Protein AF-G6FZT3-F1 (afdb_monomer_lite)

Radius of gyration: 17.8 Å; chains: 1; bounding box: 36×16×55 Å

Structure (mmCIF, N/CA/C/O backbone):
data_AF-G6FZT3-F1
#
_entry.id   AF-G6FZT3-F1
#
loop_
_atom_site.group_PDB
_atom_site.id
_atom_site.type_symbol
_atom_site.label_atom_id
_atom_site.label_alt_id
_atom_site.label_comp_id
_atom_site.label_asym_id
_atom_site.label_entity_id
_atom_site.label_seq_id
_atom_site.pdbx_PDB_ins_code
_atom_site.Cartn_x
_atom_site.Cartn_y
_atom_site.Cartn_z
_atom_site.occupancy
_atom_site.B_iso_or_equiv
_atom_site.auth_seq_id
_atom_site.auth_comp_id
_atom_site.auth_asym_id
_atom_site.auth_atom_id
_atom_site.pdbx_PDB_model_num
ATOM 1 N N . MET A 1 1 ? -22.739 -6.411 33.266 1.00 44.12 1 MET A N 1
ATOM 2 C CA . MET A 1 1 ? -21.359 -5.958 32.981 1.00 44.12 1 MET A CA 1
ATOM 3 C C . MET A 1 1 ? -20.497 -7.185 32.678 1.00 44.12 1 MET A C 1
ATOM 5 O O . MET A 1 1 ? -19.958 -7.769 33.601 1.00 44.12 1 MET A O 1
ATOM 9 N N . ALA A 1 2 ? -20.440 -7.663 31.428 1.00 42.44 2 ALA A N 1
ATOM 10 C CA . ALA A 1 2 ? -19.588 -8.806 31.069 1.00 42.44 2 ALA A CA 1
ATOM 11 C C . ALA A 1 2 ? -19.344 -8.917 29.550 1.00 42.44 2 ALA A C 1
ATOM 13 O O . ALA A 1 2 ? -20.255 -8.711 28.757 1.00 42.44 2 ALA A O 1
ATOM 14 N N . MET A 1 3 ? -18.114 -9.321 29.201 1.00 39.31 3 MET A N 1
ATOM 15 C CA . MET A 1 3 ? -17.709 -10.041 27.976 1.00 39.31 3 MET A CA 1
ATOM 16 C C . MET A 1 3 ? -17.714 -9.306 26.613 1.00 39.31 3 MET A C 1
ATOM 18 O O . MET A 1 3 ? -18.445 -9.668 25.701 1.00 39.31 3 MET A O 1
ATOM 22 N N . LYS A 1 4 ? -16.764 -8.383 26.389 1.00 50.12 4 LYS A N 1
ATOM 23 C CA . LYS A 1 4 ? -16.218 -8.088 25.038 1.00 50.12 4 LYS A CA 1
ATOM 24 C C . LYS A 1 4 ? -14.713 -7.767 25.085 1.00 50.12 4 LYS A C 1
ATOM 26 O O . LYS A 1 4 ? -14.289 -6.660 24.783 1.00 50.12 4 LYS A O 1
ATOM 31 N N . LYS A 1 5 ? -13.871 -8.704 25.534 1.00 50.03 5 LYS A N 1
ATOM 32 C CA . LYS A 1 5 ? -12.396 -8.561 25.428 1.00 50.03 5 LYS A CA 1
ATOM 33 C C . LYS A 1 5 ? -11.774 -9.471 24.363 1.00 50.03 5 LYS A C 1
ATOM 35 O O . LYS A 1 5 ? -10.773 -9.098 23.771 1.00 50.03 5 LYS A O 1
ATOM 40 N N . HIS A 1 6 ? -12.395 -10.609 24.043 1.00 52.53 6 HIS A N 1
ATOM 41 C CA . HIS A 1 6 ? -11.768 -11.614 23.175 1.00 52.53 6 HIS A CA 1
ATOM 42 C C . HIS A 1 6 ? -11.901 -11.332 21.662 1.00 52.53 6 HIS A C 1
ATOM 44 O O . HIS A 1 6 ? -11.083 -11.791 20.874 1.00 52.53 6 HIS A O 1
ATOM 50 N N . GLN A 1 7 ? -12.887 -10.527 21.250 1.00 54.28 7 GLN A N 1
ATOM 51 C CA . GLN A 1 7 ? -13.125 -10.190 19.838 1.00 54.28 7 GLN A CA 1
ATOM 52 C C . GLN A 1 7 ? -12.150 -9.124 19.297 1.00 54.28 7 GLN A C 1
ATOM 54 O O . GLN A 1 7 ? -11.760 -9.197 18.137 1.00 54.28 7 GLN A O 1
ATOM 59 N N . TYR A 1 8 ? -11.679 -8.181 20.125 1.00 56.72 8 TYR A N 1
ATOM 60 C CA . TYR A 1 8 ? -10.782 -7.098 19.676 1.00 56.72 8 TYR A CA 1
ATOM 61 C C . TYR A 1 8 ? -9.378 -7.575 19.345 1.00 56.72 8 TYR A C 1
ATOM 63 O O . TYR A 1 8 ? -8.820 -7.170 18.331 1.00 56.72 8 TYR A O 1
ATOM 71 N N . SER A 1 9 ? -8.830 -8.493 20.146 1.00 62.41 9 SER A N 1
ATOM 72 C CA . SER A 1 9 ? -7.528 -9.086 19.837 1.00 62.41 9 SER A CA 1
ATOM 73 C C . SER A 1 9 ? -7.582 -9.863 18.516 1.00 62.41 9 SER A C 1
ATOM 75 O O . SER A 1 9 ? -6.627 -9.836 17.746 1.00 62.41 9 SER A O 1
ATOM 77 N N . ALA A 1 10 ? -8.725 -10.482 18.193 1.00 65.62 10 ALA A N 1
ATOM 78 C CA . ALA A 1 10 ? -8.931 -11.137 16.907 1.00 65.62 10 ALA A CA 1
ATOM 79 C C . ALA A 1 10 ? -9.036 -10.126 15.752 1.00 65.62 10 ALA A C 1
ATOM 81 O O . ALA A 1 10 ? -8.313 -10.284 14.773 1.00 65.62 10 ALA A O 1
ATOM 82 N N . LEU A 1 11 ? -9.862 -9.077 15.867 1.00 67.12 11 LEU A N 1
ATOM 83 C CA . LEU A 1 11 ? -10.032 -8.053 14.821 1.00 67.12 11 LEU A CA 1
ATOM 84 C C . LEU A 1 11 ? -8.735 -7.286 14.540 1.00 67.12 11 LEU A C 1
ATOM 86 O O . LEU A 1 11 ? -8.329 -7.172 13.384 1.00 67.12 11 LEU A O 1
ATOM 90 N N . PHE A 1 12 ? -8.030 -6.855 15.586 1.00 68.75 12 PHE A N 1
ATOM 91 C CA . PHE A 1 12 ? -6.725 -6.213 15.454 1.00 68.75 12 PHE A CA 1
ATOM 92 C C . PHE A 1 12 ? -5.708 -7.160 14.803 1.00 68.75 12 PHE A C 1
ATOM 94 O O . PHE A 1 12 ? -5.005 -6.785 13.870 1.00 68.75 12 PHE A O 1
ATOM 101 N N . ARG A 1 13 ? -5.685 -8.439 15.202 1.00 72.44 13 ARG A N 1
ATOM 102 C CA . ARG A 1 13 ? -4.809 -9.449 14.587 1.00 72.44 13 ARG A CA 1
ATOM 103 C C . ARG A 1 13 ? -5.172 -9.740 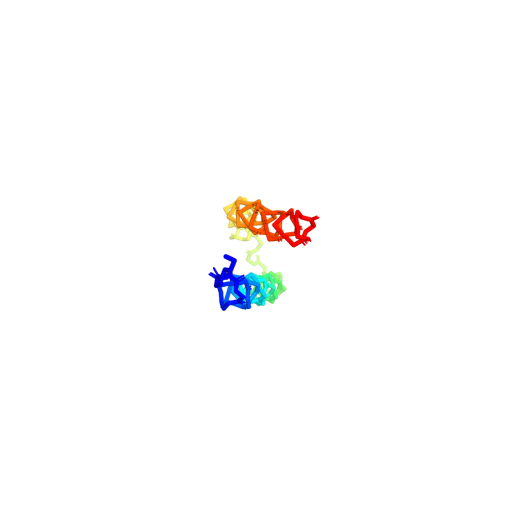13.129 1.00 72.44 13 ARG A C 1
ATOM 105 O O . ARG A 1 13 ? -4.267 -10.028 12.344 1.00 72.44 13 ARG A O 1
ATOM 112 N N . PHE A 1 14 ? -6.450 -9.662 12.756 1.00 69.81 14 PHE A N 1
ATOM 113 C CA . PHE A 1 14 ? -6.897 -9.749 11.365 1.00 69.81 14 PHE A CA 1
ATOM 114 C C . PHE A 1 14 ? -6.392 -8.560 10.557 1.00 69.81 14 PHE A C 1
ATOM 116 O O . PHE A 1 14 ? -5.781 -8.786 9.518 1.00 69.81 14 PHE A O 1
ATOM 123 N N . VAL A 1 15 ? -6.554 -7.333 11.059 1.00 75.81 15 VAL A N 1
ATOM 124 C CA . VAL A 1 15 ? -6.030 -6.113 10.427 1.00 75.81 15 VAL A CA 1
ATOM 125 C C . VAL A 1 15 ? -4.516 -6.191 10.245 1.00 75.81 15 VAL A C 1
ATOM 127 O O . VAL A 1 15 ? -4.030 -5.991 9.136 1.00 75.81 15 VAL A O 1
ATOM 130 N N . THR A 1 16 ? -3.764 -6.569 11.281 1.00 76.25 16 THR A N 1
ATOM 131 C CA . THR A 1 16 ? -2.300 -6.695 11.202 1.00 76.25 16 THR A CA 1
ATOM 132 C C . THR A 1 16 ? -1.869 -7.791 10.227 1.00 76.25 16 THR A C 1
ATOM 134 O O . THR A 1 16 ? -0.915 -7.607 9.470 1.00 76.25 16 THR A O 1
ATOM 137 N N . LYS A 1 17 ? -2.580 -8.929 10.185 1.00 80.12 17 LYS A N 1
ATOM 138 C CA . LYS A 1 17 ? -2.346 -9.960 9.160 1.00 80.12 17 LYS A CA 1
ATOM 139 C C . LYS A 1 17 ? -2.623 -9.416 7.763 1.00 80.12 17 LYS A C 1
ATOM 141 O O . LYS A 1 17 ? -1.795 -9.609 6.879 1.00 80.12 17 LYS A O 1
ATOM 146 N N . PHE A 1 18 ? -3.749 -8.738 7.566 1.00 77.88 18 PHE A N 1
ATOM 147 C CA . PHE A 1 18 ? -4.137 -8.188 6.271 1.00 77.88 18 PHE A CA 1
ATOM 148 C C . PHE A 1 18 ? -3.133 -7.138 5.791 1.00 77.88 18 PHE A C 1
ATOM 150 O O . PHE A 1 18 ? -2.695 -7.196 4.647 1.00 77.88 18 PHE A O 1
ATOM 157 N N . LEU A 1 19 ? -2.678 -6.257 6.686 1.00 79.94 19 LEU A N 1
ATOM 158 C CA . LEU A 1 19 ? -1.627 -5.279 6.412 1.00 79.94 19 LEU A CA 1
ATOM 159 C C . LEU A 1 19 ? -0.311 -5.958 6.017 1.00 79.94 19 LEU A C 1
ATOM 161 O O . LEU A 1 19 ? 0.325 -5.551 5.049 1.00 79.94 19 LEU A O 1
ATOM 165 N N . LYS A 1 20 ? 0.080 -7.031 6.718 1.00 83.06 20 LYS A N 1
ATOM 166 C CA . LYS A 1 20 ? 1.269 -7.818 6.367 1.00 83.06 20 LYS A CA 1
ATOM 167 C C . LYS A 1 20 ? 1.158 -8.404 4.959 1.00 83.06 20 LYS A C 1
ATOM 169 O O . LYS A 1 20 ? 2.103 -8.279 4.187 1.00 83.06 20 LYS A O 1
ATOM 174 N N . TYR A 1 21 ? 0.030 -9.028 4.616 1.00 81.19 21 TYR A N 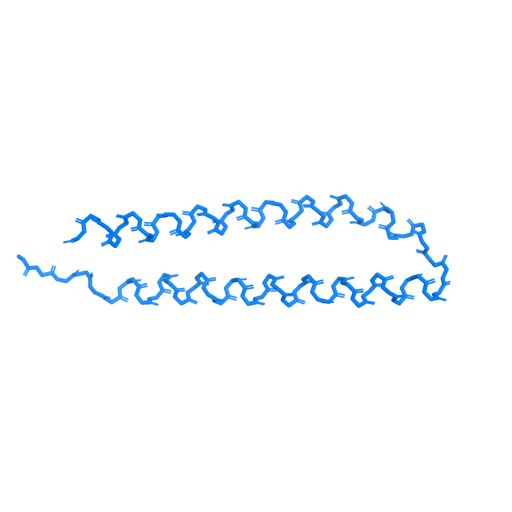1
ATOM 175 C CA . TYR A 1 21 ? -0.188 -9.578 3.272 1.00 81.19 21 TYR A CA 1
ATOM 176 C C . TYR A 1 21 ? -0.249 -8.483 2.201 1.00 81.19 21 TYR A C 1
ATOM 178 O O . TYR A 1 21 ? 0.263 -8.681 1.101 1.00 81.19 21 TYR A O 1
ATOM 186 N N . PHE A 1 22 ? -0.802 -7.316 2.531 1.00 80.44 22 PHE A N 1
ATOM 187 C CA . PHE A 1 22 ? -0.838 -6.153 1.650 1.00 80.44 22 PHE A CA 1
ATOM 188 C C . PHE A 1 22 ? 0.569 -5.617 1.355 1.00 80.44 22 PHE A C 1
ATOM 190 O O . PHE A 1 22 ? 0.926 -5.452 0.189 1.00 80.44 22 PHE A O 1
ATOM 197 N N . LEU A 1 23 ? 1.410 -5.443 2.382 1.00 82.00 23 LEU A N 1
ATOM 198 C CA . LEU A 1 23 ? 2.822 -5.095 2.194 1.00 82.00 23 LEU A CA 1
ATOM 199 C C . LEU A 1 23 ? 3.563 -6.162 1.384 1.00 82.00 23 LEU A C 1
ATOM 201 O O . LEU A 1 23 ? 4.326 -5.816 0.489 1.00 82.00 23 LEU A O 1
ATOM 205 N N . LEU A 1 24 ? 3.327 -7.450 1.659 1.00 84.69 24 LEU A N 1
ATOM 206 C CA . LEU A 1 24 ? 3.959 -8.541 0.910 1.00 84.69 24 LEU A CA 1
ATOM 207 C C . LEU A 1 24 ? 3.601 -8.479 -0.582 1.00 84.69 24 LEU A C 1
ATOM 209 O O . LEU A 1 24 ? 4.455 -8.680 -1.440 1.00 84.69 24 LEU A O 1
ATOM 213 N N . THR A 1 25 ? 2.340 -8.160 -0.875 1.00 80.94 25 THR A N 1
ATOM 214 C CA . THR A 1 25 ? 1.819 -7.997 -2.236 1.00 80.94 25 THR A CA 1
ATOM 215 C C . THR A 1 25 ? 2.461 -6.798 -2.936 1.00 80.94 25 THR A C 1
ATOM 217 O O . THR A 1 25 ? 2.888 -6.920 -4.081 1.00 80.94 25 THR A O 1
ATOM 220 N N . LEU A 1 26 ? 2.606 -5.666 -2.239 1.00 83.31 26 LEU A N 1
ATOM 221 C CA . LEU A 1 26 ? 3.315 -4.484 -2.743 1.00 83.31 26 LEU A CA 1
ATOM 222 C C . LEU A 1 26 ? 4.794 -4.766 -3.022 1.00 83.31 26 LEU A C 1
ATOM 224 O O . LEU A 1 26 ? 5.305 -4.358 -4.061 1.00 83.31 26 LEU A O 1
ATOM 228 N N . VAL A 1 27 ? 5.474 -5.490 -2.131 1.00 87.25 27 VAL A N 1
ATOM 229 C CA . VAL A 1 27 ? 6.875 -5.888 -2.327 1.00 87.25 27 VAL A CA 1
ATOM 230 C C . VAL A 1 27 ? 7.003 -6.835 -3.519 1.00 87.25 27 VAL A C 1
ATOM 232 O O . VAL A 1 27 ? 7.861 -6.624 -4.371 1.00 87.25 27 VAL A O 1
ATOM 235 N N . GLY A 1 28 ? 6.123 -7.834 -3.636 1.00 86.56 28 GLY A N 1
ATOM 236 C CA . GLY A 1 28 ? 6.088 -8.726 -4.797 1.00 86.56 28 GLY A CA 1
ATOM 237 C C . GLY A 1 28 ? 5.859 -7.967 -6.105 1.00 86.56 28 GLY A C 1
ATOM 238 O O . GLY A 1 28 ? 6.536 -8.227 -7.098 1.00 86.56 28 GLY A O 1
ATOM 239 N N . PHE A 1 29 ? 4.972 -6.972 -6.088 1.00 82.75 29 PHE A N 1
ATOM 240 C CA . PHE A 1 29 ? 4.736 -6.099 -7.234 1.00 82.75 29 PHE A CA 1
ATOM 241 C C . PHE A 1 29 ? 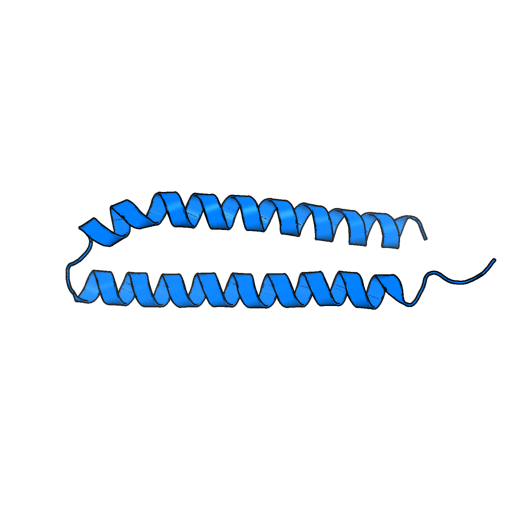5.949 -5.232 -7.571 1.00 82.75 29 PHE A C 1
ATOM 243 O O . PHE A 1 29 ? 6.299 -5.112 -8.739 1.00 82.75 29 PHE A O 1
ATOM 250 N N . ALA A 1 30 ? 6.630 -4.675 -6.568 1.00 84.50 30 ALA A N 1
ATOM 251 C CA . ALA A 1 30 ? 7.857 -3.911 -6.773 1.00 84.50 30 ALA A CA 1
ATOM 252 C C . ALA A 1 30 ? 8.964 -4.779 -7.397 1.00 84.50 30 ALA A C 1
ATOM 254 O O . ALA A 1 30 ? 9.641 -4.343 -8.325 1.00 84.50 30 ALA A O 1
ATOM 255 N N . ILE A 1 31 ? 9.109 -6.030 -6.951 1.00 87.50 31 ILE A N 1
ATOM 256 C CA . ILE A 1 31 ? 10.066 -6.980 -7.536 1.00 87.50 31 ILE A CA 1
ATOM 257 C C . ILE A 1 31 ? 9.686 -7.302 -8.988 1.00 87.50 31 ILE A C 1
ATOM 259 O O . ILE A 1 31 ? 10.545 -7.262 -9.868 1.00 87.50 31 ILE A O 1
ATOM 263 N N . ALA A 1 32 ? 8.406 -7.573 -9.261 1.00 85.12 32 ALA A N 1
ATOM 264 C CA . ALA A 1 32 ? 7.916 -7.810 -10.618 1.00 85.12 32 ALA A CA 1
ATOM 265 C C . ALA A 1 32 ? 8.112 -6.584 -11.528 1.00 85.12 32 ALA A C 1
ATOM 267 O O . ALA A 1 32 ? 8.483 -6.741 -12.689 1.00 85.12 32 ALA A O 1
ATOM 268 N N . TYR A 1 33 ? 7.931 -5.372 -10.995 1.00 80.50 33 TYR A N 1
ATOM 269 C CA . TYR A 1 33 ? 8.182 -4.111 -11.691 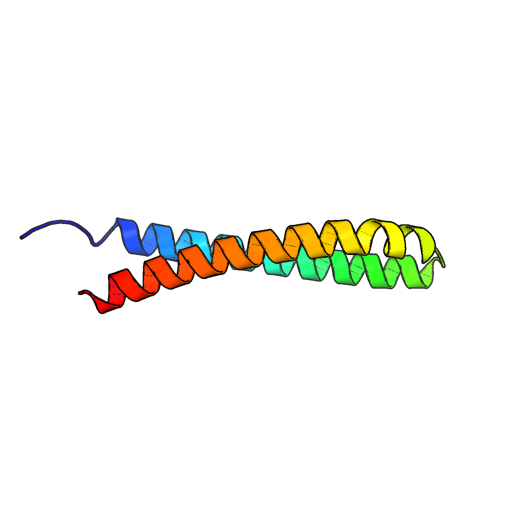1.00 80.50 33 TYR A CA 1
ATOM 270 C C . TYR A 1 33 ? 9.652 -3.986 -12.101 1.00 80.50 33 TYR A C 1
ATOM 272 O O . TYR A 1 33 ? 9.942 -3.746 -13.273 1.00 80.50 33 TYR A O 1
ATOM 280 N N . VAL A 1 34 ? 10.580 -4.215 -11.165 1.00 85.25 34 VAL A N 1
ATOM 281 C CA . VAL A 1 34 ? 12.025 -4.182 -11.439 1.00 85.25 34 VAL A CA 1
ATOM 282 C C . VAL A 1 34 ? 12.400 -5.244 -12.473 1.00 85.25 34 VAL A C 1
ATOM 284 O O . VAL A 1 34 ? 13.053 -4.915 -13.456 1.00 85.25 34 VAL A O 1
ATOM 287 N N . MET A 1 35 ? 11.925 -6.485 -12.325 1.00 84.69 35 MET A N 1
ATOM 288 C CA . MET A 1 35 ? 12.170 -7.562 -13.297 1.00 84.69 35 MET A CA 1
ATOM 289 C C . MET A 1 35 ? 11.625 -7.230 -14.692 1.00 84.69 35 MET A C 1
ATOM 291 O O . MET A 1 35 ? 12.307 -7.432 -15.695 1.00 84.69 35 MET A O 1
ATOM 295 N N . SER A 1 36 ? 10.409 -6.686 -14.771 1.00 81.94 36 SER A N 1
ATOM 296 C CA . SER A 1 36 ? 9.790 -6.276 -16.034 1.00 81.94 36 SER A CA 1
ATOM 297 C C . SER A 1 36 ? 10.560 -5.138 -16.705 1.00 81.94 36 SER A C 1
ATOM 299 O O . SER A 1 36 ? 10.626 -5.089 -17.934 1.00 81.94 36 SER A O 1
ATOM 301 N N . MET A 1 37 ? 11.141 -4.235 -15.911 1.00 79.00 37 MET A N 1
ATOM 302 C CA . MET A 1 37 ? 12.006 -3.164 -16.394 1.00 79.00 37 MET A CA 1
ATOM 303 C C . MET A 1 37 ? 13.321 -3.728 -16.956 1.00 79.00 37 MET A C 1
ATOM 305 O O . MET A 1 37 ? 13.738 -3.300 -18.029 1.00 79.00 37 MET A O 1
ATOM 309 N N . SER A 1 38 ? 13.909 -4.743 -16.313 1.00 82.88 38 SER A N 1
ATOM 310 C CA . SER A 1 38 ? 15.108 -5.449 -16.800 1.00 82.88 38 SER A CA 1
ATOM 311 C C . SER A 1 38 ? 14.888 -6.170 -18.132 1.00 82.88 38 SER A C 1
ATOM 313 O O . SER A 1 38 ? 15.784 -6.219 -18.967 1.00 82.88 38 SER A O 1
ATOM 315 N N . VAL A 1 39 ? 13.700 -6.748 -18.327 1.00 82.44 39 VAL A N 1
ATOM 316 C CA . VAL A 1 39 ? 13.343 -7.527 -19.528 1.00 82.44 39 VAL A CA 1
ATOM 317 C C . VAL A 1 39 ? 12.852 -6.623 -20.675 1.00 82.44 39 VAL A C 1
ATOM 319 O O . VAL A 1 39 ? 12.672 -7.085 -21.797 1.00 82.44 39 VAL A O 1
ATOM 322 N N . GLY A 1 40 ? 12.634 -5.325 -20.427 1.00 79.06 40 GLY A N 1
ATOM 323 C CA . GLY A 1 40 ? 12.071 -4.399 -21.420 1.00 79.06 40 GLY A CA 1
ATOM 324 C C . GLY A 1 40 ? 10.569 -4.597 -21.670 1.00 79.06 40 GLY A C 1
ATOM 325 O O . GLY A 1 40 ? 9.999 -3.995 -22.576 1.00 79.06 40 GLY A O 1
ATOM 326 N N . ALA A 1 41 ? 9.884 -5.392 -20.841 1.00 79.69 41 ALA A N 1
ATOM 327 C CA . ALA A 1 41 ? 8.454 -5.697 -20.946 1.00 79.69 41 ALA A CA 1
ATOM 328 C C . ALA A 1 41 ? 7.559 -4.585 -20.355 1.00 79.69 41 ALA A C 1
ATOM 330 O O . ALA A 1 41 ? 6.532 -4.844 -19.728 1.00 79.69 41 ALA A O 1
ATOM 331 N N . GLN A 1 42 ? 7.945 -3.322 -20.544 1.00 76.06 42 GLN A N 1
ATOM 332 C CA . GLN A 1 42 ? 7.301 -2.150 -19.936 1.00 76.06 42 GLN A CA 1
ATOM 333 C C . GLN A 1 42 ? 5.816 -2.027 -20.323 1.00 76.06 42 GLN A C 1
ATOM 335 O O . GLN A 1 42 ? 5.001 -1.547 -19.537 1.00 76.06 42 GLN A O 1
ATOM 340 N N . HIS A 1 43 ? 5.449 -2.521 -21.508 1.00 73.25 43 HIS A N 1
ATOM 341 C CA . HIS A 1 43 ? 4.078 -2.496 -22.013 1.00 73.25 43 HIS A CA 1
ATOM 342 C C . HIS A 1 43 ? 3.107 -3.332 -21.160 1.00 73.25 43 HIS A C 1
ATOM 344 O O . HIS A 1 43 ? 1.987 -2.900 -20.893 1.00 73.25 43 HIS A O 1
ATOM 350 N N . LEU A 1 44 ? 3.533 -4.508 -20.683 1.00 76.75 44 LEU A N 1
ATOM 351 C CA . LEU A 1 44 ? 2.704 -5.349 -19.808 1.00 76.75 44 LEU A CA 1
ATOM 352 C C . LEU A 1 44 ? 2.462 -4.667 -18.462 1.00 76.75 44 LEU A C 1
ATOM 354 O O . LEU A 1 44 ? 1.368 -4.726 -17.903 1.00 76.75 44 LEU A O 1
ATOM 358 N N . LEU A 1 45 ? 3.481 -3.967 -17.976 1.00 75.06 45 LEU A N 1
ATOM 359 C CA . LEU A 1 45 ? 3.448 -3.257 -16.712 1.00 75.06 45 LEU A CA 1
ATOM 360 C C . LEU A 1 45 ? 2.479 -2.073 -16.760 1.00 75.06 45 LEU A C 1
ATOM 362 O O . LEU A 1 45 ? 1.668 -1.931 -15.856 1.00 75.06 45 LEU A O 1
ATOM 366 N N . ILE A 1 46 ? 2.488 -1.283 -17.838 1.00 78.94 46 ILE A N 1
ATOM 367 C CA . ILE A 1 46 ? 1.544 -0.170 -18.048 1.00 78.94 46 ILE A CA 1
ATOM 368 C C . ILE A 1 46 ? 0.092 -0.664 -18.062 1.00 78.94 46 ILE A C 1
ATOM 370 O O . ILE A 1 46 ? -0.792 0.010 -17.539 1.00 78.94 46 ILE A O 1
ATOM 374 N N . MET A 1 47 ? -0.150 -1.854 -18.613 1.00 80.62 47 MET A N 1
ATOM 375 C CA . MET A 1 47 ? -1.487 -2.444 -18.679 1.00 80.62 47 MET A CA 1
ATOM 376 C C . MET A 1 47 ? -1.953 -2.993 -17.320 1.00 80.62 47 MET A C 1
ATOM 378 O O . MET A 1 47 ? -3.126 -2.866 -16.968 1.00 80.62 47 MET A O 1
ATOM 382 N N . ILE A 1 48 ? -1.038 -3.573 -16.535 1.00 80.12 48 ILE A N 1
ATOM 383 C CA . ILE A 1 48 ? -1.347 -4.171 -15.227 1.00 80.12 48 ILE A CA 1
ATOM 384 C C . ILE A 1 48 ? -1.402 -3.127 -14.100 1.00 80.12 48 ILE A C 1
ATOM 386 O O . ILE A 1 48 ? -2.115 -3.319 -13.115 1.00 80.12 48 ILE A O 1
ATOM 390 N N . LEU A 1 49 ? -0.667 -2.018 -14.235 1.00 80.69 49 LEU A N 1
ATOM 391 C CA . LEU A 1 49 ? -0.551 -0.961 -13.233 1.00 80.69 49 LEU A CA 1
ATOM 392 C C . LEU A 1 49 ? -1.909 -0.384 -12.797 1.00 80.69 49 LEU A C 1
ATOM 394 O O . LEU A 1 49 ? -2.136 -0.352 -11.592 1.00 80.69 49 LEU A O 1
ATOM 398 N N . PRO A 1 50 ? -2.837 0.020 -13.693 1.00 81.94 50 PRO A N 1
ATOM 399 C CA . PRO A 1 50 ? -4.135 0.568 -13.284 1.00 81.94 50 PRO A CA 1
ATOM 400 C C . PRO A 1 50 ? -5.033 -0.463 -12.586 1.00 81.94 50 PRO A C 1
ATOM 402 O O . PRO A 1 50 ? -5.773 -0.125 -11.663 1.00 81.94 50 PRO A O 1
ATOM 405 N N . LEU A 1 51 ? -4.952 -1.734 -12.990 1.00 80.31 51 LEU A N 1
ATOM 406 C CA . LEU A 1 51 ? -5.653 -2.831 -12.318 1.00 80.31 51 LEU A CA 1
ATOM 407 C C . LEU A 1 51 ? -5.110 -3.031 -10.902 1.00 80.31 51 LEU A C 1
ATOM 409 O O . LEU A 1 51 ? -5.879 -3.154 -9.947 1.00 80.31 51 LEU A O 1
ATOM 413 N N . PHE A 1 52 ? -3.785 -3.024 -10.764 1.00 81.12 52 PHE A N 1
ATOM 414 C CA . PHE A 1 52 ? -3.123 -3.224 -9.486 1.00 81.12 52 PHE A CA 1
ATOM 415 C C . PHE A 1 52 ? -3.352 -2.044 -8.542 1.00 81.12 52 PHE A C 1
ATOM 417 O O . PHE A 1 52 ? -3.742 -2.255 -7.398 1.00 81.12 52 PHE A O 1
ATOM 424 N N . THR A 1 53 ? -3.194 -0.803 -9.011 1.00 80.50 53 THR A N 1
ATOM 425 C CA . THR A 1 53 ? -3.462 0.399 -8.206 1.00 80.50 53 THR A CA 1
ATOM 426 C C . THR A 1 53 ? -4.928 0.482 -7.802 1.00 80.50 53 THR A C 1
ATOM 428 O O . THR A 1 53 ? -5.207 0.800 -6.649 1.00 80.50 53 THR A O 1
ATOM 431 N N . GLY A 1 54 ? -5.863 0.115 -8.683 1.00 83.12 54 GLY A N 1
ATOM 432 C CA . GLY A 1 54 ? -7.281 0.014 -8.344 1.00 83.12 54 GLY A CA 1
ATOM 433 C C . GLY A 1 54 ? -7.546 -1.014 -7.241 1.00 83.12 54 GLY A C 1
ATOM 434 O O . GLY A 1 54 ? -8.245 -0.719 -6.269 1.00 83.12 54 GLY A O 1
ATOM 435 N N . LEU A 1 55 ? -6.954 -2.206 -7.342 1.00 81.81 55 LEU A N 1
ATOM 436 C CA . LEU A 1 55 ? -7.111 -3.260 -6.337 1.00 81.81 55 LEU A CA 1
ATOM 437 C C . LEU A 1 55 ? -6.480 -2.869 -4.992 1.00 81.81 55 LEU A C 1
ATOM 439 O O . LEU A 1 55 ? -7.103 -3.032 -3.942 1.00 81.81 55 LEU A O 1
ATOM 443 N N . VAL A 1 56 ? -5.275 -2.299 -5.035 1.00 82.44 56 VAL A N 1
ATOM 444 C CA . VAL A 1 56 ? -4.525 -1.800 -3.875 1.00 82.44 56 VAL A CA 1
ATOM 445 C C . VAL A 1 56 ? -5.282 -0.665 -3.191 1.00 82.44 56 VAL A C 1
ATOM 447 O O . VAL A 1 56 ? -5.413 -0.678 -1.970 1.00 82.44 56 VAL A O 1
ATOM 450 N N . TRP A 1 57 ? -5.842 0.274 -3.954 1.00 81.19 57 TRP A N 1
ATOM 451 C CA . TRP A 1 57 ? -6.640 1.382 -3.430 1.00 81.19 57 TRP A CA 1
ATOM 452 C C . TRP A 1 57 ? -7.895 0.889 -2.709 1.00 81.19 57 TRP A C 1
ATOM 454 O O . TRP A 1 57 ? -8.163 1.285 -1.573 1.00 81.19 57 TRP A O 1
ATOM 464 N N . ARG A 1 58 ? -8.643 -0.041 -3.320 1.00 84.88 58 ARG A N 1
ATOM 465 C CA . ARG A 1 58 ? -9.829 -0.633 -2.681 1.00 84.88 58 ARG A CA 1
ATOM 466 C C . ARG A 1 58 ? -9.461 -1.411 -1.421 1.00 84.88 58 ARG A C 1
ATOM 468 O O . ARG A 1 58 ? 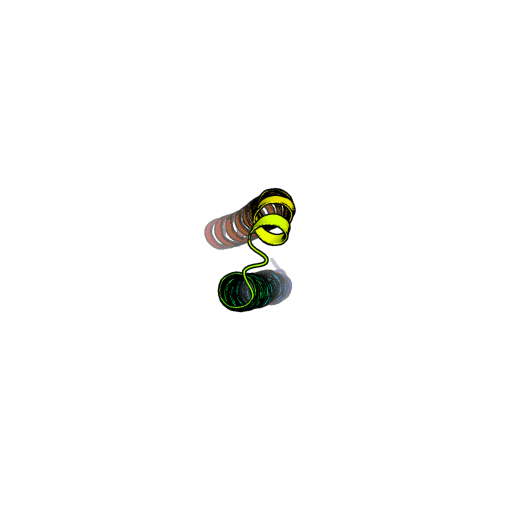-10.131 -1.256 -0.402 1.00 84.88 58 ARG A O 1
ATOM 475 N N . ALA A 1 59 ? -8.391 -2.203 -1.468 1.00 80.62 59 ALA A N 1
ATOM 476 C CA . ALA A 1 59 ? -7.900 -2.935 -0.305 1.00 80.62 59 ALA A CA 1
ATOM 477 C C . ALA A 1 59 ? -7.469 -1.985 0.822 1.00 80.62 59 ALA A C 1
ATOM 479 O O . ALA A 1 59 ? -7.823 -2.222 1.975 1.00 80.62 59 ALA A O 1
ATOM 480 N N . ALA A 1 60 ? -6.783 -0.886 0.493 1.00 80.81 60 ALA A N 1
ATOM 481 C CA . ALA A 1 60 ? -6.375 0.133 1.451 1.00 80.81 60 ALA A CA 1
ATOM 482 C C . ALA A 1 60 ? -7.582 0.790 2.133 1.00 80.81 60 ALA A C 1
ATOM 484 O O . ALA A 1 60 ? -7.588 0.884 3.356 1.00 80.81 60 ALA A O 1
ATOM 485 N N . ILE A 1 61 ? -8.627 1.169 1.383 1.00 83.75 61 ILE A N 1
ATOM 486 C CA . ILE A 1 61 ? -9.860 1.751 1.948 1.00 83.75 61 ILE A CA 1
ATOM 487 C C . ILE A 1 61 ? -10.542 0.779 2.915 1.00 83.75 61 ILE A C 1
ATOM 489 O O . ILE A 1 61 ? -10.927 1.175 4.017 1.00 83.75 61 ILE A O 1
ATOM 493 N N . VAL A 1 62 ? -10.681 -0.493 2.526 1.00 83.38 62 VAL A N 1
ATOM 494 C CA . VAL A 1 62 ? -11.280 -1.526 3.386 1.00 83.38 62 VAL A CA 1
ATOM 495 C C . VAL A 1 62 ? -10.467 -1.683 4.671 1.00 83.38 62 VAL A C 1
ATOM 497 O O . VAL A 1 62 ? -11.041 -1.708 5.761 1.00 83.38 62 VAL A O 1
ATOM 500 N N . LEU A 1 63 ? -9.136 -1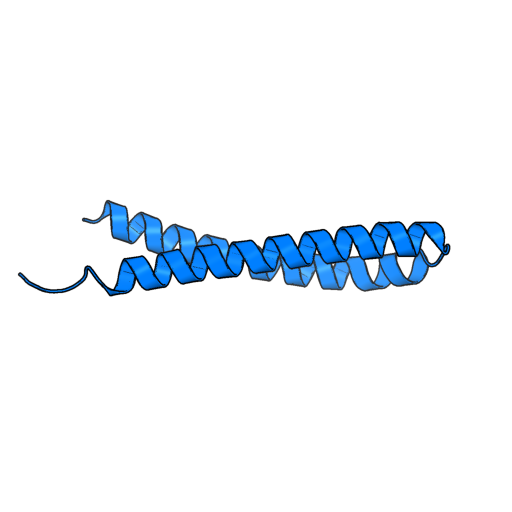.712 4.561 1.00 81.00 63 LEU A N 1
ATOM 501 C CA . LEU A 1 63 ? -8.238 -1.770 5.714 1.00 81.00 63 LEU A CA 1
ATOM 502 C C . LEU A 1 63 ? -8.410 -0.560 6.634 1.00 81.00 63 LEU A C 1
ATOM 504 O O . LEU A 1 63 ? -8.511 -0.726 7.846 1.00 81.00 63 LEU A O 1
ATOM 508 N N . LEU A 1 64 ? -8.464 0.643 6.060 1.00 79.56 64 LEU A N 1
ATOM 509 C CA . LEU A 1 64 ? -8.612 1.897 6.796 1.00 79.56 64 LEU A CA 1
ATOM 510 C C . LEU A 1 64 ? -9.949 1.939 7.542 1.00 79.56 64 LEU A C 1
ATOM 512 O O . LEU A 1 64 ? -9.979 2.305 8.713 1.00 79.56 64 LEU A O 1
ATOM 516 N N . CYS A 1 65 ? -11.034 1.475 6.914 1.00 82.56 65 CYS A N 1
ATOM 517 C CA . CYS A 1 65 ? -12.334 1.316 7.572 1.00 82.56 65 CYS A CA 1
ATOM 518 C C . CYS A 1 65 ? -12.275 0.343 8.756 1.00 82.56 65 CYS A C 1
ATOM 520 O O . CYS A 1 65 ? -12.818 0.631 9.824 1.00 82.56 65 CYS A O 1
ATOM 522 N N . LEU A 1 66 ? -11.605 -0.798 8.591 1.00 78.62 66 LEU A N 1
ATOM 523 C CA . LEU A 1 66 ? -11.423 -1.782 9.660 1.00 78.62 66 LEU A CA 1
ATOM 524 C C . LEU A 1 66 ? -10.582 -1.224 10.818 1.00 78.62 66 LEU A C 1
ATOM 526 O O . LEU A 1 66 ? -10.948 -1.403 11.983 1.00 78.62 66 LEU A O 1
ATOM 530 N N . VAL A 1 67 ? -9.494 -0.512 10.514 1.00 78.00 67 VAL A N 1
ATOM 531 C CA . VAL A 1 67 ? -8.658 0.178 11.509 1.00 78.00 67 VAL A CA 1
ATOM 532 C C . VAL A 1 67 ? -9.478 1.230 12.250 1.00 78.00 67 VAL A C 1
ATOM 534 O O . VAL A 1 67 ? -9.523 1.198 13.475 1.00 78.00 67 VAL A O 1
ATOM 537 N N . ALA A 1 68 ? -10.172 2.114 11.530 1.00 80.00 68 ALA A N 1
ATOM 538 C CA . ALA A 1 68 ? -10.985 3.175 12.118 1.00 80.00 68 ALA A CA 1
ATOM 539 C C . ALA A 1 68 ? -12.077 2.607 13.030 1.00 80.00 68 ALA A C 1
ATOM 541 O O . ALA A 1 68 ? -12.234 3.060 14.159 1.00 80.00 68 ALA A O 1
ATOM 542 N N . THR A 1 69 ? -12.766 1.552 12.587 1.00 81.06 69 THR A N 1
ATOM 543 C CA . THR A 1 69 ? -13.763 0.855 13.410 1.00 81.06 69 THR A CA 1
ATOM 544 C C . THR A 1 69 ? -13.129 0.299 14.682 1.00 81.06 69 THR A C 1
ATOM 546 O O . THR A 1 69 ? -13.712 0.423 15.754 1.00 81.06 69 THR A O 1
ATOM 549 N N . THR A 1 70 ? -11.927 -0.275 14.583 1.00 75.81 70 THR A N 1
ATOM 550 C CA . THR A 1 70 ? -11.196 -0.822 15.736 1.00 75.81 70 THR A CA 1
ATOM 551 C C . THR A 1 70 ? -10.810 0.280 16.727 1.00 75.81 70 THR A C 1
ATOM 553 O O . THR A 1 70 ? -11.078 0.136 17.917 1.00 75.81 70 THR A O 1
ATOM 556 N N . VAL A 1 71 ? -10.251 1.394 16.243 1.00 74.94 71 VAL A N 1
ATOM 557 C CA . VAL A 1 71 ? -9.815 2.534 17.070 1.00 74.94 71 VAL A CA 1
ATOM 558 C C . VAL A 1 71 ? -11.000 3.231 17.741 1.00 74.94 71 VAL A C 1
ATOM 560 O O . VAL A 1 71 ? -10.943 3.510 18.934 1.00 74.94 71 VAL A O 1
ATOM 563 N N . VAL A 1 72 ? -12.098 3.473 17.016 1.00 79.62 72 VAL A N 1
ATOM 564 C CA . VAL A 1 72 ? -13.316 4.085 17.583 1.00 79.62 72 VAL A CA 1
ATOM 565 C C . VAL A 1 72 ? -13.903 3.201 18.681 1.00 79.62 72 VAL A C 1
ATOM 567 O O . VAL A 1 72 ? -14.304 3.701 19.729 1.00 79.62 72 VAL A O 1
ATOM 570 N N . PHE A 1 73 ? -13.916 1.883 18.481 1.00 68.81 73 PHE A N 1
ATOM 571 C CA . PHE A 1 73 ? -14.386 0.958 19.509 1.00 68.81 73 PHE A CA 1
ATOM 572 C C . PHE A 1 73 ? -13.477 0.913 20.739 1.00 68.81 73 PHE A C 1
ATOM 574 O O . PHE A 1 73 ? -13.969 0.727 21.850 1.00 68.81 73 PHE A O 1
ATOM 581 N N . GLU A 1 74 ? -12.167 1.050 20.542 1.00 66.06 74 GLU A N 1
ATOM 582 C CA . GLU A 1 74 ? -11.204 1.125 21.638 1.00 66.06 74 GLU A CA 1
ATOM 583 C C . GLU A 1 74 ? -11.328 2.447 22.408 1.00 66.06 74 GLU A C 1
ATOM 585 O O . GLU A 1 74 ? -11.238 2.434 23.628 1.00 66.06 74 GLU A O 1
ATOM 590 N N . SER A 1 75 ? -11.628 3.555 21.722 1.00 65.38 75 SER A N 1
ATOM 591 C CA . SER A 1 75 ? -11.809 4.881 22.329 1.00 65.38 75 SER A CA 1
ATOM 592 C C . SER A 1 75 ? -13.163 5.090 23.019 1.00 65.38 75 SER A C 1
ATOM 594 O O . SER A 1 75 ? -13.271 5.970 23.867 1.00 65.38 75 SER A O 1
ATOM 596 N N . LEU A 1 76 ? -14.207 4.346 22.639 1.00 65.88 76 LEU A N 1
ATOM 597 C CA . LEU A 1 76 ? -15.526 4.381 23.293 1.00 65.88 76 LEU A CA 1
ATOM 598 C C . LEU A 1 76 ? -15.577 3.546 24.588 1.00 65.88 76 LEU A C 1
ATOM 600 O O . LEU A 1 76 ? -16.632 3.460 25.220 1.00 65.88 76 LEU A O 1
ATOM 604 N N . ARG A 1 77 ? -14.467 2.905 24.962 1.00 50.41 77 ARG A N 1
ATOM 605 C CA . ARG A 1 77 ? -14.292 2.172 26.215 1.00 50.41 77 ARG A CA 1
ATOM 606 C C . ARG A 1 77 ? -13.538 3.013 27.233 1.00 50.41 77 ARG A C 1
ATOM 608 O O . ARG A 1 77 ? -13.921 2.911 28.419 1.00 50.41 77 ARG A O 1
#

Secondary structure (DSSP, 8-state):
----SHHHHHHHHHHHHHHHHHHHHHHHHHHHHHHHHHTT-HHHHHHHHHHHHHHHHHHHHHHHHHHHHHHHHHHT-

Sequence (77 aa):
MAMKKHQYSALFRFVTKFLKYFLLTLVGFAIAYVMSMSVGAQHLLIMILPLFTGLVWRAAIVLLCLVATTVVFESLR

pLDDT: mean 75.4, std 11.19, range [39.31, 87.5]

Organism: NCBI:txid741277

Foldseek 3Di:
DDDDDPVLVVLVVVLVVLVVVLVVVVVVLVVVVVVCVVVVVVVVVVVCVVVVVVVSVVSVVVSVVSVVVSVVVVVVD